Protein AF-A3AD93-F1 (afdb_monomer_lite)

Organism: Oryza sativa subsp. japonica (NCBI:txid39947)

Secondary structure (DSSP, 8-state):
-------SS-----HHHHHTTSPTT-HHHHHTT-S---------B---TT---EEEE-TT-BTTB--EEEE---BT----------TT---

Foldseek 3Di:
DPPDPDDPDDDPDDLVRQLVVDDPPCSVVSVVVPDDDDDDDQDWDDDPPPDDFDWAWDPPDDPVDTDIDGPDDTGNGDDPDDDDDDPPDDD

Sequence (91 aa):
MNDEPIAAYHFDLSGLAFGAMAKDGKDEELRKAGIIDTQFRRVKCKYPADTKITFHIEKASNPNYLALLVKYVAGDGDVVEVEIKEKGSEE

pLDDT: mean 93.11, std 9.89, range [45.38, 98.44]

InterPro domains:
  IPR005795 Major pollen allergen Lol pI [PR00829] (22-37)
  IPR005795 Major pollen allergen Lol pI [PR00829] (55-70)
  IPR005795 Major pollen allergen Lol pI [PR00829] (71-86)
  IPR007112 Expansin/pollen allergen, DPBB domain [PS50842] (1-50)
  IPR007117 Expansin, cellulose-binding-like domain [PF01357] (53-89)
  IPR007117 Expansin, cellulose-binding-like domain [PS50843] (64-91)
  IPR036749 Expansin, cellulose-binding-like domain superfamily [G3DSA:2.60.40.760] (46-91)
  IPR036749 Expansin, cellulose-binding-like domain superfamily [SSF49590] (52-90)
  IPR036908 RlpA-like domain superfamily [G3DSA:2.40.40.10] (1-45)
  IPR036908 RlpA-like domain superfamily [SSF50685] (3-48)

Radius of gyration: 20.49 Å; chains: 1; bounding box: 44×41×53 Å

Structure (mmCIF, N/CA/C/O backbone):
data_AF-A3AD93-F1
#
_entry.id   AF-A3AD93-F1
#
loop_
_atom_site.group_PDB
_atom_site.id
_atom_site.type_symbol
_atom_site.label_atom_id
_atom_site.label_alt_id
_atom_site.label_comp_id
_atom_site.label_asym_id
_atom_site.label_entity_id
_atom_site.label_seq_id
_atom_site.pdbx_PDB_ins_code
_atom_site.Cartn_x
_atom_site.Cartn_y
_atom_site.Cartn_z
_atom_site.occupancy
_atom_site.B_iso_or_equiv
_atom_site.auth_seq_id
_atom_site.auth_comp_id
_atom_site.auth_asym_id
_atom_site.auth_atom_id
_atom_site.pdbx_PDB_model_num
ATOM 1 N N . MET A 1 1 ? 0.041 26.384 -24.482 1.00 45.38 1 MET A N 1
ATOM 2 C CA . MET A 1 1 ? -0.576 25.526 -23.453 1.00 45.38 1 MET A CA 1
ATOM 3 C C . MET A 1 1 ? -0.331 24.111 -23.927 1.00 45.38 1 MET A C 1
ATOM 5 O O . MET A 1 1 ? -0.568 23.862 -25.099 1.00 45.38 1 MET A O 1
ATOM 9 N N . ASN A 1 2 ? 0.296 23.264 -23.113 1.00 47.88 2 ASN A N 1
ATOM 10 C CA . ASN A 1 2 ? 0.541 21.877 -23.506 1.00 47.88 2 ASN A CA 1
ATOM 11 C C . ASN A 1 2 ? -0.769 21.113 -23.314 1.00 47.88 2 ASN A C 1
ATOM 13 O O . ASN A 1 2 ? -1.135 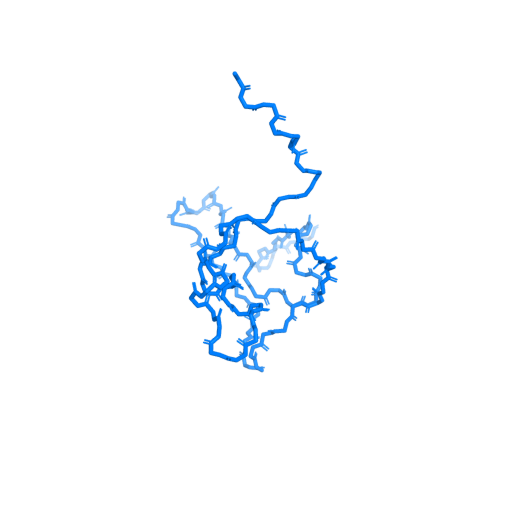20.799 -22.186 1.00 47.88 2 ASN A O 1
ATOM 17 N N . ASP A 1 3 ? -1.474 20.885 -24.419 1.00 60.59 3 ASP A N 1
ATOM 18 C CA . ASP A 1 3 ? -2.704 20.095 -24.505 1.00 60.59 3 ASP A CA 1
ATOM 19 C C . ASP A 1 3 ? -2.379 18.592 -24.481 1.00 60.59 3 ASP A C 1
ATOM 21 O O . ASP A 1 3 ? -2.758 17.846 -25.384 1.00 60.59 3 ASP A O 1
ATOM 25 N N . GLU A 1 4 ? -1.623 18.129 -23.481 1.00 65.88 4 GLU A N 1
ATOM 26 C CA . GLU A 1 4 ? -1.485 16.687 -23.283 1.00 65.88 4 GLU A CA 1
ATOM 27 C C . GLU A 1 4 ? -2.775 16.155 -22.644 1.00 65.88 4 GLU A C 1
ATOM 29 O O . GLU A 1 4 ? -3.179 16.632 -21.577 1.00 65.88 4 GLU A O 1
ATOM 34 N N . PRO A 1 5 ? -3.470 15.202 -23.290 1.00 68.75 5 PRO A N 1
ATOM 35 C CA . PRO A 1 5 ? -4.685 14.635 -22.735 1.00 68.75 5 PRO A CA 1
ATOM 36 C C . PRO A 1 5 ? -4.358 13.931 -21.416 1.00 68.75 5 PRO A C 1
ATOM 38 O O . PRO A 1 5 ? -3.517 13.036 -21.364 1.00 68.75 5 PRO A O 1
ATOM 41 N N . ILE A 1 6 ? -5.046 14.328 -20.344 1.00 76.25 6 ILE A N 1
ATOM 42 C CA . ILE A 1 6 ? -4.946 13.663 -19.044 1.00 76.25 6 ILE A CA 1
ATOM 43 C C . ILE A 1 6 ? -5.424 12.220 -19.232 1.00 76.25 6 ILE A C 1
ATOM 45 O O . ILE A 1 6 ? -6.593 11.983 -19.549 1.00 76.25 6 ILE A O 1
ATOM 49 N N . ALA A 1 7 ? -4.516 11.257 -19.064 1.00 85.50 7 ALA A N 1
ATOM 50 C CA . ALA A 1 7 ? -4.849 9.843 -19.142 1.00 85.50 7 ALA A CA 1
ATOM 51 C C . ALA A 1 7 ? -5.931 9.492 -18.107 1.00 85.50 7 ALA A C 1
ATOM 53 O O . ALA A 1 7 ? -5.896 9.967 -16.972 1.00 85.50 7 ALA A O 1
ATOM 54 N N . ALA A 1 8 ? -6.875 8.621 -18.478 1.00 92.06 8 ALA A N 1
ATOM 55 C CA . ALA A 1 8 ? -7.940 8.176 -17.571 1.00 92.06 8 ALA A CA 1
ATOM 56 C C . ALA A 1 8 ? -7.394 7.502 -16.296 1.00 92.06 8 ALA A C 1
ATOM 58 O O . ALA A 1 8 ? -8.042 7.528 -15.252 1.00 92.06 8 ALA A O 1
ATOM 59 N N . TYR A 1 9 ? -6.192 6.925 -16.386 1.00 94.50 9 TYR A N 1
ATOM 60 C CA . TYR A 1 9 ? -5.444 6.367 -15.268 1.00 94.50 9 TYR A CA 1
ATOM 61 C C . TYR A 1 9 ? -3.994 6.837 -15.344 1.00 94.50 9 TYR A C 1
ATOM 63 O O . TYR A 1 9 ? -3.369 6.744 -16.398 1.00 94.50 9 TYR A O 1
ATOM 71 N N . HIS A 1 10 ? -3.460 7.306 -14.218 1.00 94.31 10 HIS A N 1
ATOM 72 C CA . HIS A 1 10 ? -2.083 7.771 -14.101 1.00 94.31 10 HIS A CA 1
ATOM 73 C C . HIS A 1 10 ? -1.460 7.197 -12.824 1.00 94.31 10 HIS A C 1
ATOM 75 O O . HIS A 1 10 ? -2.008 7.364 -11.735 1.00 94.31 10 HIS A O 1
ATOM 81 N N . PHE A 1 11 ? -0.335 6.493 -12.970 1.00 96.06 11 PHE A N 1
ATOM 82 C CA . PHE A 1 11 ? 0.425 5.921 -11.860 1.00 96.06 11 PHE A CA 1
ATOM 83 C C . PHE A 1 11 ? 1.727 6.697 -11.684 1.00 96.06 11 PHE A C 1
ATOM 85 O O . PHE A 1 11 ? 2.612 6.610 -12.532 1.00 96.06 11 PHE A O 1
ATOM 92 N N . ASP A 1 12 ? 1.860 7.400 -10.562 1.00 96.44 12 ASP A N 1
ATOM 93 C CA . ASP A 1 12 ? 3.128 8.005 -10.155 1.00 96.44 12 ASP A CA 1
ATOM 94 C C . ASP A 1 12 ? 3.937 6.979 -9.351 1.00 96.44 12 ASP A C 1
ATOM 96 O O . ASP A 1 12 ? 3.731 6.763 -8.152 1.00 96.44 12 ASP A O 1
ATOM 100 N N . LEU A 1 13 ? 4.776 6.228 -10.062 1.00 97.62 13 LEU A N 1
ATOM 101 C CA . LEU A 1 13 ? 5.555 5.138 -9.490 1.00 97.62 13 LEU A CA 1
ATOM 102 C C . LEU A 1 13 ? 6.841 5.672 -8.857 1.00 97.62 13 LEU A C 1
ATOM 104 O O . LEU A 1 13 ? 7.531 6.520 -9.419 1.00 97.62 13 LEU A O 1
ATOM 108 N N . SER A 1 14 ? 7.245 5.085 -7.727 1.00 98.06 14 SER A N 1
ATOM 109 C CA . SER A 1 14 ? 8.602 5.306 -7.219 1.00 98.06 14 SER A CA 1
ATOM 110 C C . SER A 1 14 ? 9.638 4.851 -8.255 1.00 98.06 14 SER A C 1
ATOM 112 O O . SER A 1 14 ? 9.395 3.909 -9.014 1.00 98.06 14 SER A O 1
ATOM 114 N N . GLY A 1 15 ? 10.831 5.455 -8.258 1.00 97.44 15 GLY A N 1
ATOM 115 C CA . GLY A 1 15 ? 11.882 5.093 -9.221 1.00 97.44 15 GLY A CA 1
ATOM 116 C C . GLY A 1 15 ? 12.247 3.601 -9.199 1.00 97.44 15 GLY A C 1
ATOM 117 O O . GLY A 1 15 ? 12.513 3.019 -10.249 1.00 97.44 15 GLY A O 1
ATOM 118 N N . LEU A 1 16 ? 12.179 2.960 -8.025 1.00 97.94 16 LEU A N 1
ATOM 119 C CA . LEU A 1 16 ? 12.386 1.517 -7.887 1.00 97.94 16 LEU A CA 1
ATOM 120 C C . LEU A 1 16 ? 11.287 0.709 -8.596 1.00 97.94 16 LEU A C 1
ATOM 122 O O . LEU A 1 16 ? 11.600 -0.224 -9.328 1.00 97.94 16 LEU A O 1
ATOM 126 N N . ALA A 1 17 ? 10.015 1.070 -8.405 1.00 98.06 17 ALA A N 1
ATOM 127 C CA . ALA A 1 17 ? 8.896 0.392 -9.059 1.00 98.06 17 ALA A CA 1
ATOM 128 C C . ALA A 1 17 ? 8.903 0.618 -10.578 1.00 98.06 17 ALA A C 1
ATOM 130 O O . ALA A 1 17 ? 8.664 -0.320 -11.335 1.00 98.06 17 ALA A O 1
ATOM 131 N N . PHE A 1 18 ? 9.239 1.834 -11.022 1.00 98.31 18 PHE A N 1
ATOM 132 C CA . PHE A 1 18 ? 9.337 2.164 -12.441 1.00 98.31 18 PHE A CA 1
ATOM 133 C C . PHE A 1 18 ? 10.452 1.365 -13.131 1.00 98.31 18 PHE A C 1
ATOM 135 O O . PHE A 1 18 ? 10.228 0.726 -14.157 1.00 98.31 18 PHE A O 1
ATOM 142 N N . GLY A 1 19 ? 11.649 1.344 -12.533 1.00 98.06 19 GLY A N 1
ATOM 143 C CA . GLY A 1 19 ? 12.796 0.597 -13.050 1.00 98.06 19 GLY A CA 1
ATOM 144 C C . GLY A 1 19 ? 12.592 -0.921 -13.047 1.00 98.06 19 GLY A C 1
ATOM 145 O O . GLY A 1 19 ? 13.067 -1.595 -13.957 1.00 98.06 19 GLY A O 1
ATOM 146 N N . ALA A 1 20 ? 11.836 -1.462 -12.085 1.00 98.12 20 ALA A N 1
ATOM 147 C CA . ALA A 1 20 ? 11.544 -2.896 -11.986 1.00 98.12 20 ALA A CA 1
ATOM 148 C C . ALA A 1 20 ? 10.699 -3.454 -13.150 1.00 98.12 20 ALA A C 1
ATOM 150 O O . ALA A 1 20 ? 10.598 -4.669 -13.298 1.00 98.12 20 ALA A O 1
ATOM 151 N N . MET A 1 21 ? 10.100 -2.594 -13.981 1.00 97.81 21 MET A N 1
ATOM 152 C CA . MET A 1 21 ? 9.397 -3.011 -15.201 1.00 97.81 21 MET A CA 1
ATOM 153 C C . MET A 1 21 ? 10.346 -3.265 -16.387 1.00 97.81 21 MET A C 1
ATOM 155 O O . MET A 1 21 ? 9.913 -3.778 -17.421 1.00 97.81 21 MET A O 1
ATOM 159 N N . ALA A 1 22 ? 11.622 -2.883 -16.277 1.00 98.06 22 ALA A N 1
ATOM 160 C CA . ALA A 1 22 ? 12.598 -3.037 -17.348 1.00 98.06 22 ALA A CA 1
ATOM 161 C C . ALA A 1 22 ? 13.061 -4.491 -17.512 1.00 98.06 22 ALA A C 1
ATOM 163 O O . ALA A 1 22 ? 12.914 -5.334 -16.630 1.00 98.06 22 ALA A O 1
ATOM 164 N N . LYS A 1 23 ? 13.699 -4.769 -18.653 1.00 97.88 23 LYS A N 1
ATOM 165 C CA . LYS A 1 23 ? 14.541 -5.964 -18.796 1.00 97.88 23 LYS A CA 1
ATOM 166 C C . LYS A 1 23 ? 15.754 -5.851 -17.867 1.00 97.88 23 LYS A C 1
ATOM 168 O O . LYS A 1 23 ? 16.205 -4.739 -17.589 1.00 97.88 23 LYS A O 1
ATOM 173 N N . ASP A 1 24 ? 16.313 -6.991 -17.469 1.00 97.38 24 ASP A N 1
ATOM 174 C CA . ASP A 1 24 ? 17.492 -7.060 -16.599 1.00 97.38 24 ASP A CA 1
ATOM 175 C C . ASP A 1 24 ? 18.611 -6.114 -17.074 1.00 97.38 24 ASP A C 1
ATOM 177 O O . ASP A 1 24 ? 19.052 -6.166 -18.225 1.00 97.38 24 ASP A O 1
ATOM 181 N N . GLY A 1 25 ? 19.044 -5.217 -16.182 1.00 97.62 25 GLY A N 1
ATOM 182 C CA . GLY A 1 25 ? 20.103 -4.233 -16.436 1.00 97.62 25 GLY A CA 1
ATOM 183 C C . GLY A 1 25 ? 19.702 -2.994 -17.251 1.00 97.62 25 GLY A C 1
ATOM 184 O O . GLY A 1 25 ? 20.580 -2.211 -17.610 1.00 97.62 25 GLY A O 1
ATOM 185 N N . LYS A 1 26 ? 18.413 -2.796 -17.565 1.00 98.25 26 LYS A N 1
ATOM 186 C CA . LYS A 1 26 ? 17.898 -1.621 -18.305 1.00 98.25 26 LYS A CA 1
ATOM 187 C C . LYS A 1 26 ? 17.013 -0.687 -17.476 1.00 98.25 26 LYS A C 1
ATOM 189 O O . LYS A 1 26 ? 16.295 0.147 -18.021 1.00 98.25 26 LYS A O 1
ATOM 194 N N . ASP A 1 27 ? 17.057 -0.805 -16.161 1.00 98.06 27 ASP A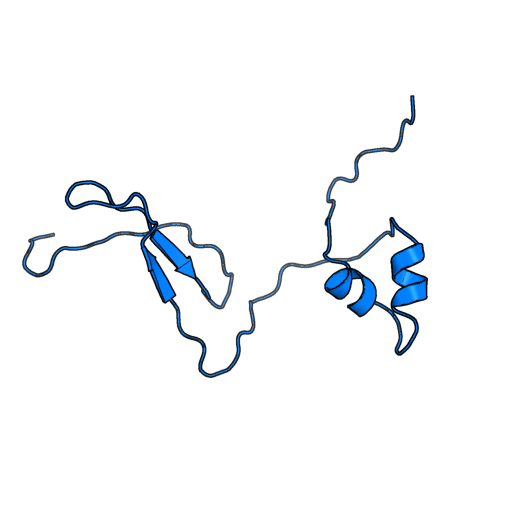 N 1
ATOM 195 C CA . ASP A 1 27 ? 16.232 -0.039 -15.231 1.00 98.06 27 ASP A CA 1
ATOM 196 C C . ASP A 1 27 ? 16.518 1.475 -15.282 1.00 98.06 27 ASP A C 1
ATOM 198 O O . ASP A 1 27 ? 15.579 2.269 -15.257 1.00 98.06 27 ASP A O 1
ATOM 202 N N . GLU A 1 28 ? 17.781 1.896 -15.419 1.00 97.88 28 GLU A N 1
ATOM 203 C CA . GLU A 1 28 ? 18.147 3.317 -15.596 1.00 97.88 28 GLU A CA 1
ATOM 204 C C . GLU A 1 28 ? 17.729 3.878 -16.964 1.00 97.88 28 GLU A C 1
ATOM 206 O O . GLU A 1 28 ? 17.338 5.039 -17.076 1.00 97.88 28 GLU A O 1
ATOM 211 N N . GLU A 1 29 ? 17.811 3.065 -18.022 1.00 98.12 29 GLU A N 1
ATOM 212 C CA . GLU A 1 29 ? 17.353 3.453 -19.363 1.00 98.12 29 GLU A CA 1
ATOM 213 C C . GLU A 1 29 ? 15.840 3.676 -19.354 1.00 98.12 29 GLU A C 1
ATOM 215 O O . GLU A 1 29 ? 15.374 4.713 -19.823 1.00 98.12 29 GLU A O 1
ATOM 220 N N . LEU A 1 30 ? 15.089 2.749 -18.746 1.00 98.19 30 LEU A N 1
ATOM 221 C CA . LEU A 1 30 ? 13.644 2.875 -18.624 1.00 98.19 30 LEU A CA 1
ATOM 222 C C . LEU A 1 30 ? 13.273 4.101 -17.784 1.00 98.19 30 LEU A C 1
ATOM 224 O O . LEU A 1 30 ? 12.482 4.915 -18.242 1.00 98.19 30 LEU A O 1
ATOM 228 N N . ARG A 1 31 ? 13.891 4.306 -16.611 1.00 98.06 31 ARG A N 1
ATOM 229 C CA . ARG A 1 31 ? 13.633 5.483 -15.758 1.00 98.06 31 ARG A CA 1
ATOM 230 C C . ARG A 1 31 ? 13.814 6.820 -16.487 1.00 98.06 31 ARG A C 1
ATOM 232 O O . ARG A 1 31 ? 13.064 7.755 -16.226 1.00 98.06 31 ARG A O 1
ATOM 239 N N . LYS A 1 32 ? 14.768 6.917 -17.419 1.00 97.88 32 LYS A N 1
ATOM 240 C CA . LYS A 1 32 ? 14.995 8.131 -18.228 1.00 97.88 32 LYS A CA 1
ATOM 241 C C . LYS A 1 32 ? 13.908 8.400 -19.270 1.00 97.88 32 LYS A C 1
ATOM 243 O O . LYS A 1 32 ? 13.853 9.518 -19.772 1.00 97.88 32 LYS A O 1
ATOM 248 N N . ALA A 1 33 ? 13.055 7.425 -19.586 1.00 96.69 33 ALA A N 1
ATOM 249 C CA . ALA A 1 33 ? 11.913 7.636 -20.475 1.00 96.69 33 ALA A CA 1
ATOM 250 C C . ALA A 1 33 ? 10.864 8.585 -19.864 1.00 96.69 33 ALA A C 1
ATOM 252 O O . ALA A 1 33 ? 10.121 9.227 -20.600 1.00 96.69 33 ALA A O 1
ATOM 253 N N . GLY A 1 34 ? 10.823 8.712 -18.531 1.00 95.25 34 GLY A N 1
ATOM 254 C CA . GLY A 1 34 ? 9.898 9.597 -17.825 1.00 95.25 34 GLY A CA 1
ATOM 255 C C . GLY A 1 34 ? 8.471 9.054 -17.82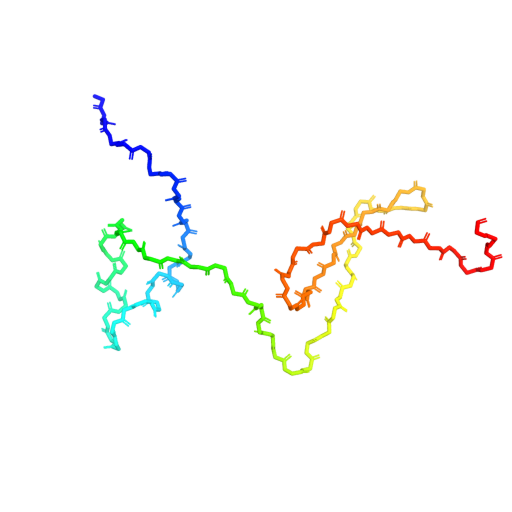8 1.00 95.25 34 GLY A C 1
ATOM 256 O O . GLY A 1 34 ? 8.059 8.415 -16.865 1.00 95.25 34 GLY A O 1
ATOM 257 N N . ILE A 1 35 ? 7.731 9.285 -18.912 1.00 94.88 35 ILE A N 1
ATOM 258 C CA . ILE A 1 35 ? 6.334 8.864 -19.070 1.00 94.88 35 ILE A CA 1
ATOM 259 C C . ILE A 1 35 ? 6.270 7.745 -20.112 1.00 94.88 35 ILE A C 1
ATOM 261 O O . ILE A 1 35 ? 6.821 7.872 -21.204 1.00 94.88 35 ILE A O 1
ATOM 265 N N . ILE A 1 36 ? 5.596 6.646 -19.772 1.00 94.75 36 ILE A N 1
ATOM 266 C CA . ILE A 1 36 ? 5.369 5.508 -20.668 1.00 94.75 36 ILE A CA 1
ATOM 267 C C . ILE A 1 36 ? 3.928 5.014 -20.535 1.00 94.75 36 ILE A C 1
ATOM 269 O O . ILE A 1 36 ? 3.342 5.066 -19.452 1.00 94.75 36 ILE A O 1
ATOM 273 N N . ASP A 1 37 ? 3.387 4.461 -21.617 1.00 94.94 37 ASP A N 1
ATOM 274 C CA . ASP A 1 37 ? 2.133 3.717 -21.559 1.00 94.94 37 ASP A CA 1
ATOM 275 C C . ASP A 1 37 ? 2.352 2.355 -20.897 1.00 94.94 37 ASP A C 1
ATOM 277 O O . ASP A 1 37 ? 3.328 1.650 -21.171 1.00 94.94 37 ASP A O 1
ATOM 281 N N . THR A 1 38 ? 1.423 1.960 -20.027 1.00 94.56 38 THR A N 1
ATOM 282 C CA . THR A 1 38 ? 1.511 0.702 -19.278 1.00 94.56 38 THR A CA 1
ATOM 283 C C . THR A 1 38 ? 0.176 -0.026 -19.241 1.00 94.56 38 THR A C 1
ATOM 285 O O . THR A 1 38 ? -0.896 0.557 -19.400 1.00 94.56 38 THR A O 1
ATOM 288 N N . GLN A 1 39 ? 0.244 -1.336 -19.019 1.00 96.88 39 GLN A N 1
ATOM 289 C CA . GLN A 1 39 ? -0.922 -2.158 -18.720 1.00 96.88 39 GLN A CA 1
ATOM 290 C C . GLN A 1 39 ? -0.928 -2.479 -17.230 1.00 96.88 39 GLN A C 1
ATOM 292 O O . GLN A 1 39 ? 0.109 -2.813 -16.657 1.00 96.88 39 GLN A O 1
ATOM 297 N N . PHE A 1 40 ? -2.102 -2.433 -16.609 1.00 96.75 40 PHE A N 1
ATOM 298 C CA . PHE A 1 40 ? -2.256 -2.745 -15.195 1.00 96.75 40 PHE A CA 1
ATOM 299 C C . PHE A 1 40 ? -3.521 -3.566 -14.947 1.00 96.75 40 PHE A C 1
ATOM 301 O O . PHE A 1 40 ? -4.475 -3.554 -15.723 1.00 96.75 40 PHE A O 1
ATOM 308 N N . ARG A 1 41 ? -3.525 -4.286 -13.827 1.00 96.38 41 ARG A N 1
ATOM 309 C CA . ARG A 1 41 ? -4.713 -4.922 -13.255 1.00 96.38 41 ARG A CA 1
ATOM 310 C C . ARG A 1 41 ? -4.557 -4.985 -11.743 1.00 96.38 41 ARG A C 1
ATOM 312 O O . ARG A 1 41 ? -3.446 -5.182 -11.251 1.00 96.38 41 ARG A O 1
ATOM 319 N N . ARG A 1 42 ? -5.661 -4.880 -11.006 1.00 94.62 42 ARG A N 1
ATOM 320 C CA . ARG A 1 42 ? -5.653 -5.113 -9.558 1.00 94.62 42 ARG A CA 1
ATOM 321 C C . ARG A 1 42 ? -5.353 -6.589 -9.269 1.00 94.62 42 ARG A C 1
ATOM 323 O O . ARG A 1 42 ? -5.842 -7.477 -9.972 1.00 94.62 42 ARG A O 1
ATOM 330 N N . VAL A 1 43 ? -4.537 -6.853 -8.250 1.00 93.94 43 VAL A N 1
ATOM 331 C CA . VAL A 1 43 ? -4.152 -8.206 -7.815 1.00 93.94 43 VAL A CA 1
ATOM 332 C C . VAL A 1 43 ? -4.226 -8.318 -6.298 1.00 93.94 43 VAL A C 1
ATOM 334 O O . VAL A 1 43 ? -4.112 -7.309 -5.608 1.00 93.94 43 VAL A O 1
ATOM 337 N N . LYS A 1 44 ? -4.383 -9.542 -5.777 1.00 95.00 44 LYS A N 1
ATOM 338 C CA . LYS A 1 44 ? -4.314 -9.775 -4.330 1.00 95.00 44 LYS A CA 1
ATOM 339 C C . LYS A 1 44 ? -2.908 -9.481 -3.807 1.00 95.00 44 LYS A C 1
ATOM 341 O O . LYS A 1 44 ? -1.929 -9.958 -4.387 1.00 95.00 44 LYS A O 1
ATOM 346 N N . CYS A 1 45 ? -2.817 -8.750 -2.699 1.00 93.19 45 CYS A N 1
ATOM 347 C CA . CYS A 1 45 ? -1.544 -8.452 -2.046 1.00 93.19 45 CYS A CA 1
ATOM 348 C C . CYS A 1 45 ? -0.872 -9.737 -1.535 1.00 93.19 45 CYS A C 1
ATOM 350 O O . CYS A 1 45 ? -1.517 -10.579 -0.905 1.00 93.19 45 CYS A O 1
ATOM 352 N N . LYS A 1 46 ? 0.439 -9.866 -1.772 1.00 92.94 46 LYS A N 1
ATOM 353 C CA . LYS A 1 46 ? 1.289 -10.934 -1.229 1.00 92.94 46 LYS A CA 1
ATOM 354 C C . LYS A 1 46 ? 2.318 -10.323 -0.282 1.00 92.94 46 LYS A C 1
ATOM 356 O O . LYS A 1 46 ? 3.259 -9.677 -0.735 1.00 92.94 46 LYS A O 1
ATOM 361 N N . TYR A 1 47 ? 2.149 -10.559 1.013 1.00 94.81 47 TYR A N 1
ATOM 362 C CA . TYR A 1 47 ? 3.114 -10.173 2.044 1.00 94.81 47 TYR A CA 1
ATOM 363 C C . TYR A 1 47 ? 4.052 -11.343 2.400 1.00 94.81 47 TYR A C 1
ATOM 365 O O . TYR A 1 47 ? 3.731 -12.495 2.079 1.00 94.81 47 TYR A O 1
ATOM 373 N N . PRO A 1 48 ? 5.210 -11.082 3.040 1.00 96.25 48 PRO A N 1
ATOM 374 C CA . PRO A 1 48 ? 6.031 -12.127 3.656 1.00 96.25 48 PRO A CA 1
ATOM 375 C C . PRO A 1 48 ? 5.217 -13.021 4.604 1.00 96.25 48 PRO A C 1
ATOM 377 O O . PRO A 1 48 ? 4.243 -12.572 5.205 1.00 96.25 48 PRO A O 1
ATOM 380 N N . ALA A 1 49 ? 5.605 -14.293 4.729 1.00 93.12 49 ALA A N 1
ATOM 381 C CA . ALA A 1 49 ? 4.787 -15.329 5.374 1.00 93.12 49 ALA A CA 1
ATOM 382 C C . ALA A 1 49 ? 4.457 -15.058 6.855 1.00 93.12 49 ALA A C 1
ATOM 384 O O . ALA A 1 49 ? 3.439 -15.516 7.363 1.00 93.12 49 ALA A O 1
ATOM 385 N N . ASP A 1 50 ? 5.314 -14.318 7.543 1.00 95.44 50 ASP A N 1
ATOM 386 C CA . ASP A 1 50 ? 5.200 -13.936 8.948 1.00 95.44 50 ASP A CA 1
ATOM 387 C C . ASP A 1 50 ? 4.506 -12.579 9.161 1.00 95.44 50 ASP A C 1
ATOM 389 O O . ASP A 1 50 ? 4.266 -12.177 10.302 1.00 95.44 50 ASP A O 1
ATOM 393 N N . THR A 1 51 ? 4.140 -11.877 8.084 1.00 96.56 51 THR A N 1
ATOM 394 C CA . THR A 1 51 ? 3.459 -10.582 8.170 1.00 96.56 51 THR A CA 1
ATOM 395 C C . THR A 1 51 ? 2.006 -10.766 8.595 1.00 96.56 51 THR A C 1
ATOM 397 O O . THR A 1 51 ? 1.217 -11.427 7.921 1.00 96.56 51 THR A O 1
ATOM 400 N N . LYS A 1 52 ? 1.636 -10.135 9.713 1.00 96.31 52 LYS A N 1
ATOM 401 C CA . LYS A 1 52 ? 0.270 -10.125 10.248 1.00 96.31 52 LYS A CA 1
ATOM 402 C C . LYS A 1 52 ? -0.386 -8.765 10.050 1.00 96.31 52 LYS A C 1
ATOM 404 O O . LYS A 1 52 ? 0.294 -7.736 10.015 1.00 96.31 52 LYS A O 1
ATOM 409 N N . ILE A 1 53 ? -1.720 -8.768 10.023 1.00 96.56 53 ILE A N 1
ATOM 410 C CA . ILE A 1 53 ? -2.511 -7.540 10.133 1.00 96.56 53 ILE A CA 1
ATOM 411 C C . ILE A 1 53 ? -2.064 -6.799 11.392 1.00 96.56 53 ILE A C 1
ATOM 413 O O . ILE A 1 53 ? -1.970 -7.384 12.472 1.00 96.56 53 ILE A O 1
ATOM 417 N N . THR A 1 54 ? -1.746 -5.520 11.229 1.00 97.25 54 THR A N 1
ATOM 418 C CA . THR A 1 54 ? -1.217 -4.681 12.303 1.00 97.25 54 THR A CA 1
ATOM 419 C C . THR A 1 54 ? -2.094 -3.454 12.469 1.00 97.25 54 THR A C 1
ATOM 421 O O . THR A 1 54 ? -2.336 -2.731 11.506 1.00 97.25 54 THR A O 1
ATOM 424 N N . PHE A 1 55 ? -2.514 -3.191 13.702 1.00 97.62 55 PHE A N 1
ATOM 425 C CA . PHE A 1 55 ? -3.256 -1.990 14.066 1.00 97.62 55 PHE A CA 1
ATOM 426 C C . PHE A 1 55 ? -2.283 -0.958 14.633 1.00 97.62 55 PHE A C 1
ATOM 428 O O . PHE A 1 55 ? -1.616 -1.208 15.636 1.00 97.62 55 PHE A O 1
ATOM 435 N N . HIS A 1 56 ? -2.162 0.187 13.968 1.00 98.25 56 HIS A N 1
ATOM 436 C CA . HIS A 1 56 ? -1.314 1.287 14.417 1.00 98.25 56 HIS A CA 1
ATOM 437 C C . HIS A 1 56 ? -2.180 2.424 14.946 1.00 98.25 56 HIS A C 1
ATOM 439 O O . HIS A 1 56 ? -3.025 2.924 14.211 1.00 98.25 56 HIS A O 1
ATOM 445 N N . ILE A 1 57 ? -1.960 2.828 16.196 1.00 98.19 57 ILE A N 1
ATOM 446 C CA . ILE A 1 57 ? -2.675 3.943 16.821 1.00 98.19 57 ILE A CA 1
ATOM 447 C C . ILE A 1 57 ? -2.011 5.254 16.413 1.00 98.19 57 ILE A C 1
ATOM 449 O O . ILE A 1 57 ? -0.817 5.446 16.645 1.00 98.19 57 ILE A O 1
ATOM 453 N N . GLU A 1 58 ? -2.793 6.155 15.827 1.00 98.38 58 GLU A N 1
ATOM 454 C CA . GLU A 1 58 ? -2.300 7.459 15.404 1.00 98.38 58 GLU A CA 1
ATOM 455 C C . GLU A 1 58 ? -2.004 8.360 16.601 1.00 98.38 58 GLU A C 1
ATOM 457 O O . GLU A 1 58 ? -2.715 8.350 17.611 1.00 98.38 58 GLU A O 1
ATOM 462 N N . LYS A 1 59 ? -0.965 9.191 16.461 1.00 97.81 59 LYS A N 1
ATOM 463 C CA . LYS A 1 59 ? -0.385 10.000 17.548 1.00 97.81 59 LYS A CA 1
ATOM 464 C C . LYS A 1 59 ? -1.390 10.916 18.258 1.00 97.81 59 LYS A C 1
ATOM 466 O O . LYS A 1 59 ? -1.202 11.219 19.431 1.00 97.81 59 LYS A O 1
ATOM 471 N N . ALA A 1 60 ? -2.417 11.386 17.553 1.00 97.06 60 ALA A N 1
ATOM 472 C CA . ALA A 1 60 ? -3.424 12.300 18.097 1.00 97.06 60 ALA A CA 1
ATOM 473 C C . ALA A 1 60 ? -4.545 11.598 18.892 1.00 97.06 60 ALA A C 1
ATOM 475 O O . ALA A 1 60 ? -5.415 12.274 19.445 1.00 97.06 60 ALA A O 1
ATOM 476 N N . SER A 1 61 ? -4.541 10.263 18.951 1.00 98.44 61 SER A N 1
ATOM 477 C CA . SER A 1 61 ? -5.505 9.504 19.751 1.00 98.44 61 SER A CA 1
ATOM 478 C C . SER A 1 61 ? -5.358 9.813 21.243 1.00 98.44 61 SER A C 1
ATOM 480 O O . SER A 1 61 ? -4.267 10.076 21.747 1.00 98.44 61 SER A O 1
ATOM 482 N N . ASN A 1 62 ? -6.474 9.777 21.961 1.00 97.75 62 ASN A N 1
ATOM 483 C CA . ASN A 1 62 ? -6.567 10.016 23.397 1.00 97.75 62 ASN A CA 1
ATOM 484 C C . ASN A 1 62 ? -7.752 9.208 23.974 1.00 97.75 62 ASN A C 1
ATOM 486 O O . ASN A 1 62 ? -8.467 8.565 23.208 1.00 97.75 62 ASN A O 1
ATOM 490 N N . PRO A 1 63 ? -8.005 9.218 25.296 1.00 97.19 63 PRO A N 1
ATOM 491 C CA . PRO A 1 63 ? -9.065 8.396 25.890 1.00 97.19 63 PRO A CA 1
ATOM 492 C C . PRO A 1 63 ? -10.487 8.624 25.347 1.00 97.19 63 PRO A C 1
ATOM 494 O O . PRO A 1 63 ? -11.339 7.773 25.561 1.00 97.19 63 PRO A O 1
ATOM 497 N N . ASN A 1 64 ? -10.750 9.739 24.655 1.00 96.81 64 ASN A N 1
ATOM 498 C CA . ASN A 1 64 ? -12.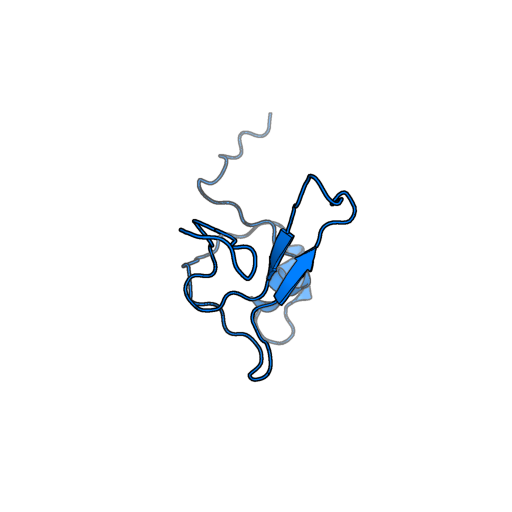064 10.076 24.096 1.00 96.81 64 ASN A CA 1
ATOM 499 C C . ASN A 1 64 ? -12.074 10.158 22.555 1.00 96.81 64 ASN A C 1
ATOM 501 O O . ASN A 1 64 ? -13.086 10.538 21.972 1.00 96.81 64 ASN A O 1
ATOM 505 N N . TYR A 1 65 ? -10.958 9.856 21.883 1.00 97.62 65 TYR A N 1
ATOM 506 C CA . TYR A 1 65 ? -10.859 9.860 20.421 1.00 97.62 65 TYR A CA 1
ATOM 507 C C . TYR A 1 65 ? -9.829 8.839 19.946 1.00 97.62 65 TYR A C 1
ATOM 509 O O . TYR A 1 65 ? -8.672 8.874 20.368 1.00 97.62 65 TYR A O 1
ATOM 517 N N . LEU A 1 66 ? -10.228 7.979 19.012 1.00 97.75 66 LEU A N 1
ATOM 518 C CA . LEU A 1 66 ? -9.368 6.953 18.443 1.00 97.75 66 LEU A CA 1
ATOM 519 C C . LEU A 1 66 ? -9.285 7.103 16.925 1.00 97.75 66 LEU A C 1
ATOM 521 O O . LEU A 1 66 ? -10.301 7.099 16.237 1.00 97.75 66 LEU A O 1
ATOM 525 N N . ALA A 1 67 ? -8.059 7.164 16.412 1.00 97.94 67 ALA A N 1
ATOM 526 C CA . ALA A 1 67 ? -7.759 6.994 14.998 1.00 97.94 67 ALA A CA 1
ATOM 527 C C . ALA A 1 67 ? -6.702 5.897 14.848 1.00 97.94 67 ALA A C 1
ATOM 529 O O . ALA A 1 67 ? -5.690 5.892 15.555 1.00 97.94 67 ALA A O 1
ATOM 530 N N . LEU A 1 68 ? -6.940 4.950 13.942 1.00 97.19 68 LEU A N 1
ATOM 531 C CA . LEU A 1 68 ? -6.047 3.816 13.740 1.00 97.19 68 LEU A CA 1
ATOM 532 C C . LEU A 1 68 ? -5.895 3.468 12.260 1.00 97.19 68 LEU A C 1
ATOM 534 O O . LEU A 1 68 ? -6.825 3.622 11.473 1.00 97.19 68 LEU A O 1
ATOM 538 N N . LEU A 1 69 ? -4.723 2.951 11.901 1.00 97.62 69 LEU A N 1
ATOM 539 C CA . LEU A 1 69 ? -4.459 2.357 10.594 1.00 97.62 69 LEU A CA 1
ATOM 540 C C . LEU A 1 69 ? -4.491 0.835 10.704 1.00 97.62 69 LEU A C 1
ATOM 542 O O . LEU A 1 69 ? -3.795 0.262 11.546 1.00 97.62 69 LEU A O 1
ATOM 546 N N . VAL A 1 70 ? -5.226 0.185 9.802 1.00 97.06 70 VAL A N 1
ATOM 547 C CA . VAL A 1 70 ? -5.173 -1.268 9.603 1.00 97.06 70 VAL A CA 1
ATOM 548 C C . VAL A 1 70 ? -4.171 -1.557 8.486 1.00 97.06 70 VAL A C 1
ATOM 550 O O . VAL A 1 70 ? -4.426 -1.289 7.316 1.00 97.06 70 VAL A O 1
ATOM 553 N N . LYS A 1 71 ? -2.987 -2.054 8.846 1.00 96.88 71 LYS A N 1
ATOM 554 C CA . LYS A 1 71 ? -1.875 -2.304 7.918 1.00 96.88 71 LYS A CA 1
ATOM 555 C C . LYS A 1 71 ? -1.788 -3.783 7.553 1.00 96.88 71 LYS A C 1
ATOM 557 O O . LYS A 1 71 ? -2.124 -4.650 8.358 1.00 96.88 71 LYS A O 1
ATOM 562 N N . TYR A 1 72 ? -1.254 -4.049 6.361 1.00 95.81 72 TYR A N 1
ATOM 563 C CA . TYR A 1 72 ? -0.946 -5.394 5.856 1.00 95.81 72 TYR A CA 1
ATOM 564 C C . TYR A 1 72 ? -2.165 -6.318 5.721 1.00 95.81 72 TYR A C 1
ATOM 566 O O . TYR A 1 72 ? -2.076 -7.527 5.940 1.00 95.81 72 TYR A O 1
ATOM 574 N N . VAL A 1 73 ? -3.316 -5.754 5.348 1.00 94.94 73 VAL A N 1
ATOM 575 C CA . VAL A 1 73 ? -4.505 -6.538 5.005 1.00 94.94 73 VAL A CA 1
ATOM 576 C C . VAL A 1 73 ? -4.241 -7.245 3.678 1.00 94.94 73 VAL A C 1
ATOM 578 O O . VAL A 1 73 ? -4.124 -6.617 2.628 1.00 94.94 73 VAL A O 1
ATOM 581 N N . ALA A 1 74 ? -4.056 -8.562 3.732 1.00 90.00 74 ALA A N 1
ATOM 582 C CA . ALA A 1 74 ? -3.895 -9.385 2.538 1.00 90.00 74 ALA A CA 1
ATOM 583 C C . ALA A 1 74 ? -5.228 -9.530 1.776 1.00 90.00 74 ALA A C 1
ATOM 585 O O . ALA A 1 74 ? -6.278 -9.065 2.216 1.00 90.00 74 ALA A O 1
ATOM 586 N N . GLY A 1 75 ? -5.205 -10.218 0.633 1.00 86.50 75 GLY A N 1
ATOM 587 C CA . GLY A 1 75 ? -6.396 -10.358 -0.206 1.00 86.50 75 GLY A CA 1
ATOM 588 C C . GLY A 1 75 ? -6.623 -9.094 -1.026 1.00 86.50 75 GLY A C 1
ATOM 589 O O . GLY A 1 75 ? -5.686 -8.633 -1.677 1.00 86.50 75 GLY A O 1
ATOM 590 N N . ASP A 1 76 ? -7.842 -8.560 -1.016 1.00 80.94 76 ASP A N 1
ATOM 591 C CA . ASP A 1 76 ? -8.196 -7.398 -1.839 1.00 80.94 76 ASP A CA 1
ATOM 592 C C . ASP A 1 76 ? -7.526 -6.111 -1.336 1.00 80.94 76 ASP A C 1
ATOM 594 O O . ASP A 1 76 ? -7.232 -5.227 -2.137 1.00 80.94 76 ASP A O 1
ATOM 598 N N . GLY A 1 77 ? -7.199 -6.042 -0.044 1.00 83.81 77 GLY A N 1
ATOM 599 C CA . GLY A 1 77 ? -6.369 -4.998 0.562 1.00 83.81 77 GLY A CA 1
ATOM 600 C C . GLY A 1 77 ? -7.123 -3.766 1.064 1.00 83.81 77 GLY A C 1
ATOM 601 O O . GLY A 1 77 ? -6.668 -3.154 2.028 1.00 83.81 77 GLY A O 1
ATOM 602 N N . ASP A 1 78 ? -8.279 -3.435 0.484 1.00 92.00 78 ASP A N 1
ATOM 603 C CA . ASP A 1 78 ? -9.101 -2.313 0.955 1.00 92.00 78 ASP A CA 1
ATOM 604 C C . ASP A 1 78 ? -9.975 -2.743 2.138 1.00 92.00 78 ASP A C 1
ATOM 606 O O . ASP A 1 78 ? -10.597 -3.806 2.118 1.00 92.00 78 ASP A O 1
ATOM 610 N N . VAL A 1 79 ? -10.049 -1.886 3.155 1.00 94.25 79 VAL A N 1
ATOM 611 C CA . VAL A 1 79 ? -10.943 -2.042 4.307 1.00 94.25 79 VAL A CA 1
ATOM 612 C C . VAL A 1 79 ? -12.108 -1.074 4.134 1.00 94.25 79 VAL A C 1
ATOM 614 O O . VAL A 1 79 ? -11.885 0.127 4.000 1.00 94.25 79 VAL A O 1
ATOM 617 N N . VAL A 1 80 ? -13.338 -1.592 4.124 1.00 95.75 80 VAL A N 1
ATOM 618 C CA . VAL A 1 80 ? -14.560 -0.782 3.942 1.00 95.75 80 VAL A CA 1
ATOM 619 C C . VAL A 1 80 ? -15.267 -0.445 5.254 1.00 95.75 80 VAL A C 1
ATOM 621 O O . VAL A 1 80 ? -16.081 0.470 5.283 1.00 95.75 80 VAL A O 1
ATOM 624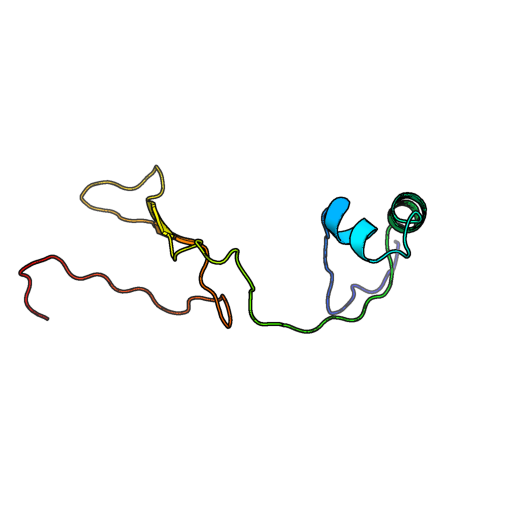 N N . GLU A 1 81 ? -14.947 -1.160 6.333 1.00 95.69 81 GLU A N 1
ATOM 625 C CA . GLU A 1 81 ? -15.597 -1.019 7.634 1.00 95.69 81 GLU A CA 1
ATOM 626 C C . GLU A 1 81 ? -14.659 -1.469 8.760 1.00 95.69 81 GLU A C 1
ATOM 628 O O . GLU A 1 81 ? -13.887 -2.420 8.599 1.00 95.69 81 GLU A O 1
ATOM 633 N N . VAL A 1 82 ? -14.711 -0.762 9.891 1.00 96.31 82 VAL A N 1
ATOM 634 C CA . VAL A 1 82 ? -13.995 -1.097 11.127 1.00 96.31 82 VAL A CA 1
ATOM 635 C C . VAL A 1 82 ? -14.899 -0.760 12.305 1.00 96.31 82 VAL A C 1
ATOM 637 O O . VAL A 1 82 ? -15.270 0.397 12.487 1.00 96.31 82 VAL A O 1
ATOM 640 N N . GLU A 1 83 ? -15.182 -1.755 13.138 1.00 96.50 83 GLU A N 1
ATOM 641 C CA . GLU A 1 83 ? -15.914 -1.601 14.394 1.00 96.50 83 GLU A CA 1
ATOM 642 C C . GLU A 1 83 ? -15.037 -2.033 15.575 1.00 96.50 83 GLU A C 1
ATOM 644 O O . GLU A 1 83 ? -14.109 -2.836 15.427 1.00 96.50 83 GLU A O 1
ATOM 649 N N . ILE A 1 84 ? -15.318 -1.492 16.761 1.00 95.38 84 ILE A N 1
ATOM 650 C CA . ILE A 1 84 ? -14.629 -1.845 18.005 1.00 95.38 84 ILE A CA 1
ATOM 651 C C . ILE A 1 84 ? -15.650 -2.156 19.095 1.00 95.38 84 ILE A C 1
ATOM 653 O O . ILE A 1 84 ? -16.695 -1.519 19.178 1.00 95.38 84 ILE A O 1
ATOM 657 N N . LYS A 1 85 ? -15.312 -3.105 19.967 1.00 95.00 85 LYS A N 1
ATOM 658 C CA . LYS A 1 85 ? -16.104 -3.443 21.149 1.00 95.00 85 LYS A CA 1
ATOM 659 C C . LYS A 1 85 ? -15.220 -3.421 22.382 1.00 95.00 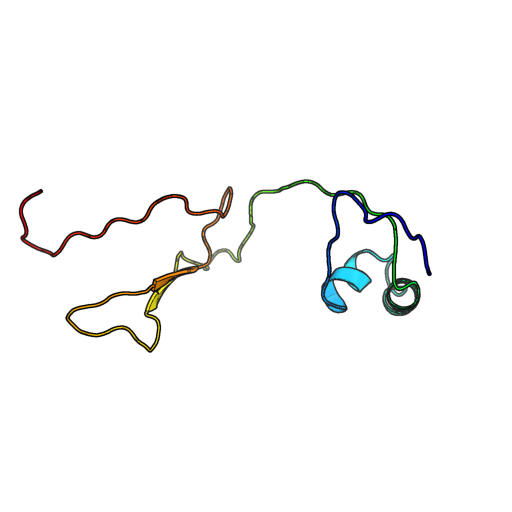85 LYS A C 1
ATOM 661 O O . LYS A 1 85 ? -14.170 -4.068 22.413 1.00 95.00 85 LYS A O 1
ATOM 666 N N . GLU A 1 86 ? -15.645 -2.680 23.397 1.00 94.94 86 GLU A N 1
ATOM 667 C CA . GLU A 1 86 ? -14.963 -2.683 24.683 1.00 94.94 86 GLU A CA 1
ATOM 668 C C . GLU A 1 86 ? -15.199 -4.020 25.394 1.00 94.94 86 GLU A C 1
ATOM 670 O O . GLU A 1 86 ? -16.291 -4.592 25.386 1.00 94.94 86 GLU A O 1
ATOM 675 N N . LYS A 1 87 ? -14.151 -4.559 26.020 1.00 96.31 87 LYS A N 1
ATOM 676 C CA . LYS A 1 87 ? -14.259 -5.828 26.735 1.00 96.31 87 LYS A CA 1
ATOM 677 C C . LYS A 1 87 ? -15.248 -5.687 27.898 1.00 96.31 87 LYS A C 1
ATOM 679 O O . LYS A 1 87 ? -14.949 -5.016 28.878 1.00 96.31 87 LYS A O 1
ATOM 684 N N . GLY A 1 88 ? -16.359 -6.418 27.821 1.00 95.50 88 GLY A N 1
ATOM 685 C CA . GLY A 1 88 ? -17.391 -6.454 28.862 1.00 95.50 88 GLY A CA 1
ATOM 686 C C . GLY A 1 88 ? -18.602 -5.559 28.597 1.00 95.50 88 GLY A C 1
ATOM 687 O O . GLY A 1 88 ? -19.514 -5.571 29.417 1.00 95.50 88 GLY A O 1
ATOM 688 N N . SER A 1 89 ? -18.644 -4.829 27.477 1.00 93.12 89 SER A N 1
ATOM 689 C CA . SER A 1 89 ? -19.855 -4.120 27.060 1.00 93.12 89 SER A CA 1
ATOM 690 C C . SER A 1 89 ? -20.872 -5.081 26.432 1.00 93.12 89 SER A C 1
ATOM 692 O O . SER A 1 89 ? -20.508 -6.093 25.817 1.00 93.12 89 SER A O 1
ATOM 694 N N . GLU A 1 90 ? -22.154 -4.749 26.563 1.00 89.81 90 GLU A N 1
ATOM 695 C CA . GLU A 1 90 ? -23.214 -5.376 25.771 1.00 89.81 90 GLU A CA 1
ATOM 696 C C . GLU A 1 90 ? -23.119 -4.917 24.304 1.00 89.81 90 GLU A C 1
ATOM 698 O O . GLU A 1 90 ? -22.300 -4.055 23.966 1.00 89.81 90 GLU A O 1
ATOM 703 N N . GLU A 1 91 ? -23.843 -5.606 23.423 1.00 71.00 91 GLU A N 1
ATOM 704 C CA . GLU A 1 91 ? -23.915 -5.306 21.985 1.00 71.00 91 GLU A CA 1
ATOM 705 C C . GLU A 1 91 ? -25.037 -4.304 21.694 1.00 71.00 91 GLU A C 1
ATOM 707 O O . GLU A 1 91 ? -26.120 -4.456 22.305 1.00 71.00 91 GLU A O 1
#